Protein AF-A0A9N8M9N8-F1 (afdb_monomer_lite)

pLDDT: mean 75.26, std 10.41, range [44.34, 87.88]

Secondary structure (DSSP, 8-state):
----------------GGG------SB-TTT--B----TTTTT--HHHHHHTTS---TT------S-HHHHHHHHHHHHHHHHHTT--

Organism: NCBI:txid157183

Foldseek 3Di:
DDPDDPPPDDPPDPQPPVNDDDDDDQAQPPPRHGLDDDPVCLLPCVSLVSVPPPDDDDVDDDDDDPDVSNVCSNVVVVVVVVVVVVVD

Sequence (88 aa):
APKDRFTSFSFGHIIPPSSLHAVFLTTAPRTNRVFEFKWDVRPDTALLNDLGTGAVVPGGLAVFVPSYGFLEAGVRRRTEEHSANHGS

Structure (mmCIF, N/CA/C/O backbone):
data_AF-A0A9N8M9N8-F1
#
_entry.id   AF-A0A9N8M9N8-F1
#
loop_
_atom_site.group_PDB
_atom_site.id
_atom_site.type_symbol
_atom_site.label_atom_id
_atom_site.label_alt_id
_atom_site.label_comp_id
_atom_site.label_asym_id
_atom_site.label_entity_id
_atom_site.label_seq_id
_atom_site.pdbx_PDB_ins_code
_atom_site.Cartn_x
_atom_site.Cartn_y
_atom_site.Cartn_z
_atom_site.occupancy
_atom_site.B_iso_or_equiv
_atom_site.auth_seq_id
_atom_site.auth_comp_id
_atom_site.auth_asym_id
_atom_site.auth_atom_id
_atom_site.pdbx_PDB_model_num
ATOM 1 N N . ALA A 1 1 ? -27.349 39.968 10.606 1.00 44.34 1 ALA A N 1
ATOM 2 C CA . ALA A 1 1 ? -26.745 38.694 11.055 1.00 44.34 1 ALA A CA 1
ATOM 3 C C . ALA A 1 1 ? -27.264 37.574 10.157 1.00 44.34 1 ALA A C 1
ATOM 5 O O . ALA A 1 1 ? -28.475 37.567 9.949 1.00 44.34 1 ALA A O 1
ATOM 6 N N . PRO A 1 2 ? -26.432 36.686 9.578 1.00 55.41 2 PRO A N 1
ATOM 7 C CA . PRO A 1 2 ? -26.951 35.641 8.702 1.00 55.41 2 PRO A CA 1
ATOM 8 C C . PRO A 1 2 ? -27.583 34.522 9.535 1.00 55.41 2 PRO A C 1
ATOM 10 O O . PRO A 1 2 ? -26.940 33.962 10.424 1.00 55.41 2 PRO A O 1
ATOM 13 N N . LYS A 1 3 ? -28.860 34.257 9.249 1.00 63.81 3 LYS A N 1
ATOM 14 C CA . LYS A 1 3 ? -29.633 33.088 9.680 1.00 63.81 3 LYS A CA 1
ATOM 15 C C . LYS A 1 3 ? -29.258 31.905 8.772 1.00 63.81 3 LYS A C 1
ATOM 17 O O . LYS A 1 3 ? -28.925 32.130 7.615 1.00 63.81 3 LYS A O 1
ATOM 22 N N . ASP A 1 4 ? -29.317 30.693 9.320 1.00 55.69 4 ASP A N 1
ATOM 23 C CA . ASP A 1 4 ? -29.098 29.392 8.657 1.00 55.69 4 ASP A CA 1
ATOM 24 C C . ASP A 1 4 ? -27.642 28.905 8.551 1.00 55.69 4 ASP A C 1
ATOM 26 O O . ASP A 1 4 ? -27.096 28.660 7.477 1.00 55.69 4 ASP A O 1
ATOM 30 N N . ARG A 1 5 ? -27.011 28.663 9.708 1.00 62.31 5 ARG A N 1
ATOM 31 C CA . ARG A 1 5 ? -25.888 27.717 9.791 1.00 62.31 5 ARG A CA 1
ATOM 32 C C . ARG A 1 5 ? -26.478 26.336 10.076 1.00 62.31 5 ARG A C 1
ATOM 34 O O . ARG A 1 5 ? -26.945 26.100 11.184 1.00 62.31 5 ARG A O 1
ATOM 41 N N . PHE A 1 6 ? -26.479 25.437 9.094 1.00 53.97 6 PHE A N 1
ATOM 42 C CA . PHE A 1 6 ? -26.833 24.032 9.312 1.00 53.97 6 PHE A CA 1
ATOM 43 C C . PHE A 1 6 ? -25.920 23.435 10.400 1.00 53.97 6 PHE A C 1
ATOM 45 O O . PHE A 1 6 ? -24.740 23.196 10.161 1.00 53.97 6 PHE A O 1
ATOM 52 N N . THR A 1 7 ? -26.451 23.201 11.602 1.00 59.72 7 THR A N 1
ATOM 53 C CA . THR A 1 7 ? -25.764 22.493 12.695 1.00 59.72 7 THR A CA 1
ATOM 54 C C . THR A 1 7 ? -26.251 21.046 12.767 1.00 59.72 7 THR A C 1
ATOM 56 O O . THR A 1 7 ? -26.695 20.584 13.816 1.00 59.72 7 THR A O 1
ATOM 59 N N . SER A 1 8 ? -26.233 20.324 11.644 1.00 57.69 8 SER A N 1
ATOM 60 C CA . SER A 1 8 ? -26.449 18.876 11.686 1.00 57.69 8 SER A CA 1
ATOM 61 C C . SER A 1 8 ? -25.173 18.227 12.206 1.00 57.69 8 SER A C 1
ATOM 63 O O . SER A 1 8 ? -24.226 18.002 11.455 1.00 57.69 8 SER A O 1
ATOM 65 N N . PHE A 1 9 ? -25.131 17.972 13.509 1.00 56.91 9 PHE A N 1
ATOM 66 C CA . PHE A 1 9 ? -24.118 17.115 14.103 1.00 56.91 9 PHE A CA 1
ATOM 67 C C . PHE A 1 9 ? -24.496 15.673 13.763 1.00 56.91 9 PHE A C 1
ATOM 69 O O . PHE A 1 9 ? -25.436 15.115 14.327 1.00 56.91 9 PHE A O 1
ATOM 76 N N . SER A 1 10 ? -23.799 15.071 12.805 1.00 59.38 10 SER A N 1
ATOM 77 C CA . SER A 1 10 ? -23.884 13.629 12.613 1.00 59.38 10 SER A CA 1
ATOM 78 C C . SER A 1 10 ? -23.279 12.985 13.857 1.00 59.38 10 SER A C 1
ATOM 80 O O . SER A 1 10 ? -22.080 13.132 14.099 1.00 59.38 10 SER A O 1
ATOM 82 N N . PHE A 1 11 ? -24.090 12.307 14.671 1.00 53.69 11 PHE A N 1
ATOM 83 C CA . PHE A 1 11 ? -23.581 11.399 15.696 1.00 53.69 11 PHE A CA 1
ATOM 84 C C . PHE A 1 11 ? -22.864 10.273 14.957 1.00 53.69 11 PHE A C 1
ATOM 86 O O . PHE A 1 11 ? -23.494 9.321 14.499 1.00 53.69 11 PHE A O 1
ATOM 93 N N . GLY A 1 12 ? -21.564 10.480 14.731 1.00 60.31 12 GLY A N 1
ATOM 94 C CA . GLY A 1 12 ? -20.718 9.594 13.955 1.00 60.31 12 GLY A CA 1
ATOM 95 C C . GLY A 1 12 ? -20.912 8.178 14.455 1.00 60.31 12 GLY A C 1
ATOM 96 O O . GLY A 1 12 ? -20.734 7.908 15.641 1.00 60.31 12 GLY A O 1
ATOM 97 N N . HIS A 1 13 ? -21.346 7.308 13.551 1.00 63.12 13 HIS A N 1
ATOM 98 C CA . HIS A 1 13 ? -21.451 5.878 13.781 1.00 63.12 13 HIS A CA 1
ATOM 99 C C . HIS A 1 13 ? -20.152 5.438 14.468 1.00 63.12 13 HIS A C 1
ATOM 101 O O . HIS A 1 13 ? -19.074 5.560 13.883 1.00 63.12 13 HIS A O 1
ATOM 107 N N . ILE A 1 14 ? -20.236 5.026 15.736 1.00 66.94 14 ILE A N 1
ATOM 108 C CA . ILE A 1 14 ? -19.069 4.551 16.477 1.00 66.94 14 ILE A CA 1
ATOM 109 C C . ILE A 1 14 ? -18.721 3.205 15.850 1.00 66.94 14 ILE A C 1
ATOM 111 O O . ILE A 1 14 ? -19.348 2.198 16.166 1.00 66.94 14 ILE A O 1
ATOM 115 N N . ILE A 1 15 ? -17.777 3.198 14.907 1.00 67.88 15 ILE A N 1
ATOM 116 C CA . ILE A 1 15 ? -17.230 1.964 14.349 1.00 67.88 15 ILE A CA 1
ATOM 117 C C . ILE A 1 15 ? -16.482 1.283 15.498 1.00 67.88 15 ILE A C 1
ATOM 119 O O . ILE A 1 15 ? -15.529 1.870 16.022 1.00 67.88 15 ILE A O 1
ATOM 123 N N . PRO A 1 16 ? -16.900 0.083 15.938 1.00 73.62 16 PRO A N 1
ATOM 124 C CA . PRO A 1 16 ? -16.163 -0.642 16.959 1.00 73.62 16 PRO A CA 1
ATOM 125 C C . PRO A 1 16 ? -14.712 -0.823 16.493 1.00 73.62 16 PRO A C 1
ATOM 127 O O . PRO A 1 16 ? -14.506 -1.139 15.321 1.00 73.62 16 PRO A O 1
ATOM 130 N N . PRO A 1 17 ? -13.696 -0.692 17.363 1.00 70.00 17 PRO A N 1
ATOM 131 C CA . PRO A 1 17 ? -12.303 -0.910 16.965 1.00 70.00 17 PRO A CA 1
ATOM 132 C C . PRO A 1 17 ? -12.054 -2.285 16.323 1.00 70.00 17 PRO A C 1
ATOM 134 O O . PRO A 1 17 ? -11.168 -2.430 15.493 1.00 70.00 17 PRO A O 1
ATOM 137 N N . SER A 1 18 ? -12.872 -3.290 16.650 1.00 77.19 18 SER A N 1
ATOM 138 C CA . SER A 1 18 ? -12.845 -4.618 16.020 1.00 77.19 18 SER A CA 1
ATOM 139 C C . SER A 1 18 ? -13.317 -4.636 14.561 1.00 77.19 18 SER A C 1
ATOM 141 O O . SER A 1 18 ? -13.037 -5.589 13.843 1.00 77.19 18 SER A O 1
ATOM 143 N N . SER A 1 19 ? -14.049 -3.611 14.124 1.00 76.25 19 SER A N 1
ATOM 144 C CA . SER A 1 19 ? -14.607 -3.480 12.773 1.00 76.25 19 SER A CA 1
ATOM 145 C C . SER A 1 19 ? -13.709 -2.676 11.826 1.00 76.25 19 SER A C 1
ATOM 147 O O . SER A 1 19 ? -14.033 -2.556 10.647 1.00 76.25 19 SER A O 1
ATOM 149 N N . LEU A 1 20 ? -12.587 -2.129 12.314 1.00 77.25 20 LEU A N 1
ATOM 150 C CA . LEU A 1 20 ? -11.618 -1.389 11.509 1.00 77.25 20 LEU A CA 1
ATOM 151 C C . LEU A 1 20 ? -10.203 -1.880 11.808 1.00 77.25 20 LEU A C 1
ATOM 153 O O . LEU A 1 20 ? -9.676 -1.680 12.899 1.00 77.25 20 LEU A O 1
ATOM 157 N N . HIS A 1 21 ? -9.566 -2.477 10.808 1.00 80.38 21 HIS A N 1
ATOM 158 C CA . HIS A 1 21 ? -8.169 -2.874 10.887 1.00 80.38 21 HIS A CA 1
ATOM 159 C C . HIS A 1 21 ? -7.332 -1.982 9.970 1.00 80.38 21 HIS A C 1
ATOM 161 O O . HIS A 1 21 ? -7.570 -1.932 8.765 1.00 80.38 21 HIS A O 1
ATOM 167 N N . ALA A 1 22 ? -6.366 -1.266 10.545 1.00 82.62 22 ALA A N 1
ATOM 168 C CA . ALA A 1 22 ? -5.424 -0.433 9.808 1.00 82.62 22 ALA A CA 1
ATOM 169 C C . ALA A 1 22 ? -4.025 -1.050 9.893 1.00 82.62 22 ALA A C 1
ATOM 171 O O . ALA A 1 22 ? -3.525 -1.314 10.986 1.00 82.62 22 ALA A O 1
ATOM 172 N N . VAL A 1 23 ? -3.398 -1.258 8.737 1.00 82.19 23 VAL A N 1
ATOM 173 C CA . VAL A 1 23 ? -2.042 -1.804 8.621 1.00 82.19 23 VAL A CA 1
ATOM 174 C C . VAL A 1 23 ? -1.203 -0.844 7.797 1.00 82.19 23 VAL A C 1
ATOM 176 O O . VAL A 1 23 ? -1.636 -0.375 6.746 1.00 82.19 23 VAL A O 1
ATOM 179 N N . PHE A 1 24 ? 0.010 -0.574 8.270 1.00 84.19 24 PHE A N 1
ATOM 180 C CA . PHE A 1 24 ? 0.999 0.210 7.544 1.00 84.19 24 PHE A CA 1
ATOM 181 C C . PHE A 1 24 ? 2.058 -0.732 6.983 1.00 84.19 24 PHE A C 1
ATOM 183 O O . PHE A 1 24 ? 2.762 -1.403 7.735 1.00 84.19 24 PHE A O 1
ATOM 190 N N . LEU A 1 25 ? 2.169 -0.778 5.658 1.00 81.56 25 LEU A N 1
ATOM 191 C CA . LEU A 1 25 ? 3.205 -1.539 4.969 1.00 81.56 25 LEU A CA 1
ATOM 192 C C . LEU A 1 25 ? 4.364 -0.596 4.647 1.00 81.56 25 LEU A C 1
ATOM 194 O O . LEU A 1 25 ? 4.245 0.264 3.779 1.00 81.56 25 LEU A O 1
ATOM 198 N N . THR A 1 26 ? 5.473 -0.728 5.374 1.00 86.75 26 THR A N 1
ATOM 199 C CA . THR A 1 26 ? 6.705 0.048 5.136 1.00 86.75 26 THR A CA 1
ATOM 200 C C . THR A 1 26 ? 7.653 -0.652 4.167 1.00 86.75 26 THR A C 1
ATOM 202 O O . THR A 1 26 ? 8.468 -0.000 3.512 1.00 86.75 26 THR A O 1
ATOM 205 N N . THR A 1 27 ? 7.533 -1.974 4.047 1.00 87.44 27 THR A N 1
ATOM 206 C CA . THR A 1 27 ? 8.279 -2.800 3.103 1.00 87.44 27 THR A CA 1
ATOM 207 C C . THR A 1 27 ? 7.350 -3.723 2.330 1.00 87.44 27 THR A C 1
ATOM 209 O O . THR A 1 27 ? 6.282 -4.128 2.791 1.00 87.44 27 THR A O 1
ATOM 212 N N . ALA A 1 28 ? 7.764 -4.024 1.108 1.00 82.50 28 ALA A N 1
ATOM 213 C CA . ALA A 1 28 ? 7.040 -4.866 0.182 1.00 82.50 28 ALA A CA 1
ATOM 214 C C . ALA A 1 28 ? 7.157 -6.346 0.621 1.00 82.50 28 ALA A C 1
ATOM 216 O O . ALA A 1 28 ? 8.283 -6.836 0.747 1.00 82.50 28 ALA A O 1
ATOM 217 N N . PRO A 1 29 ? 6.053 -7.089 0.841 1.00 78.44 29 PRO A N 1
ATOM 218 C CA . PRO A 1 29 ? 6.109 -8.418 1.465 1.00 78.44 29 PRO A CA 1
ATOM 219 C C . PRO A 1 29 ? 6.929 -9.468 0.704 1.00 78.44 29 PRO A C 1
ATOM 221 O O . PRO A 1 29 ? 7.497 -10.368 1.315 1.00 78.44 29 PRO A O 1
ATOM 224 N N . ARG A 1 30 ? 6.993 -9.372 -0.631 1.00 80.25 30 ARG A N 1
ATOM 225 C CA . ARG A 1 30 ? 7.685 -10.357 -1.479 1.00 80.25 30 ARG A CA 1
ATOM 226 C C . ARG A 1 30 ? 9.138 -9.974 -1.739 1.00 80.25 30 ARG A C 1
ATOM 228 O O . ARG A 1 30 ? 10.001 -10.845 -1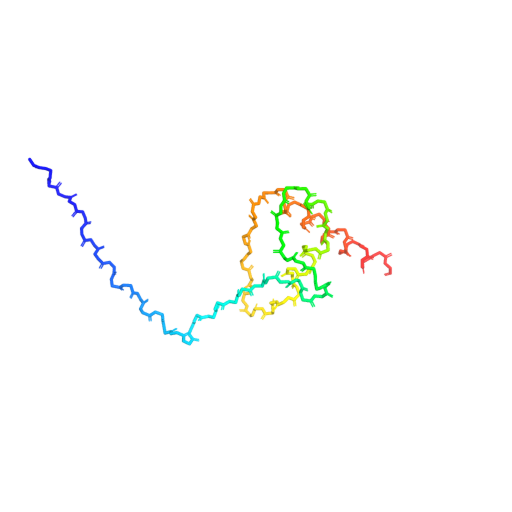.745 1.00 80.25 30 ARG A O 1
ATOM 235 N N . THR A 1 31 ? 9.414 -8.695 -1.987 1.00 81.81 31 THR A N 1
ATOM 236 C CA . THR A 1 31 ? 10.762 -8.234 -2.360 1.00 81.81 31 THR A CA 1
ATOM 237 C C . THR A 1 31 ? 11.568 -7.653 -1.199 1.00 81.81 31 THR A C 1
ATOM 239 O O . THR A 1 31 ? 12.761 -7.409 -1.362 1.00 81.81 31 THR A O 1
ATOM 242 N N . ASN A 1 32 ? 10.942 -7.420 -0.039 1.00 84.31 32 ASN A N 1
ATOM 243 C CA . ASN A 1 32 ? 11.521 -6.750 1.132 1.00 84.31 32 ASN A CA 1
ATOM 244 C C . ASN A 1 32 ? 12.110 -5.355 0.828 1.00 84.31 32 ASN A C 1
ATOM 246 O O . ASN A 1 32 ? 12.960 -4.838 1.552 1.00 84.31 32 ASN A O 1
ATOM 250 N N . ARG A 1 33 ? 11.675 -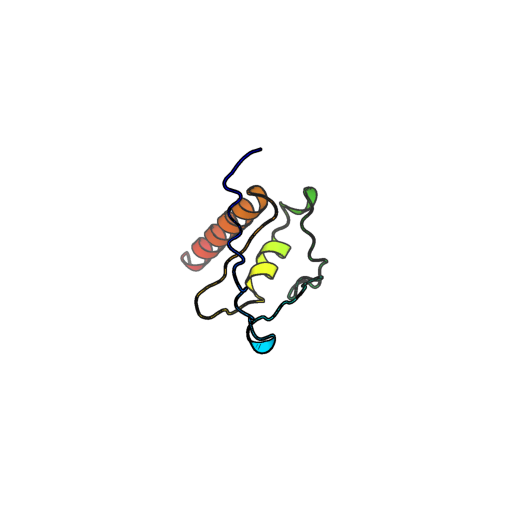4.733 -0.274 1.00 85.19 33 ARG A N 1
ATOM 251 C CA . ARG A 1 33 ? 12.085 -3.381 -0.663 1.00 85.19 33 ARG A CA 1
ATOM 252 C C . ARG A 1 33 ? 11.263 -2.356 0.100 1.00 85.19 33 ARG A C 1
ATOM 254 O O . ARG A 1 33 ? 10.121 -2.625 0.464 1.00 85.19 33 ARG A O 1
ATOM 261 N N . VAL A 1 34 ? 11.829 -1.170 0.311 1.00 87.19 34 VAL A N 1
ATOM 262 C CA . VAL A 1 34 ? 11.093 -0.043 0.899 1.00 87.19 34 VAL A CA 1
ATOM 263 C C . VAL A 1 34 ? 9.871 0.253 0.031 1.00 87.19 34 VAL A C 1
ATOM 265 O O . VAL A 1 34 ? 9.991 0.413 -1.184 1.00 87.19 34 VAL A O 1
ATOM 268 N N . PHE A 1 35 ? 8.698 0.288 0.661 1.00 83.44 35 PHE A N 1
ATOM 269 C CA . PHE A 1 35 ? 7.415 0.467 -0.008 1.00 83.44 35 PHE A CA 1
ATOM 270 C C . PHE A 1 35 ? 7.155 1.953 -0.281 1.00 83.44 35 PHE A C 1
ATOM 272 O O . PHE A 1 35 ? 6.334 2.599 0.366 1.00 83.44 35 PHE A O 1
ATOM 279 N N . GLU A 1 36 ? 7.932 2.520 -1.205 1.00 85.12 36 GLU A N 1
ATOM 280 C CA . GLU A 1 36 ? 7.961 3.953 -1.492 1.00 85.12 36 GLU A CA 1
ATOM 281 C C . GLU A 1 36 ? 7.505 4.267 -2.923 1.00 85.12 36 GLU A C 1
ATOM 283 O O . GLU A 1 36 ? 7.908 3.617 -3.885 1.00 85.12 36 GLU A O 1
ATOM 288 N N . PHE A 1 37 ? 6.691 5.316 -3.069 1.00 80.19 37 PHE A N 1
ATOM 289 C CA . PHE A 1 37 ? 6.084 5.728 -4.338 1.00 80.19 37 PHE A CA 1
ATOM 290 C C . PHE A 1 37 ? 6.586 7.110 -4.781 1.00 80.19 37 PHE A C 1
ATOM 292 O O . PHE A 1 37 ? 5.820 8.068 -4.898 1.00 80.19 37 PHE A O 1
ATOM 299 N N . LYS A 1 38 ? 7.895 7.225 -5.024 1.00 84.44 38 LYS A N 1
ATOM 300 C CA . LYS A 1 38 ? 8.517 8.432 -5.597 1.00 84.44 38 LYS A CA 1
ATOM 301 C C . LYS A 1 38 ? 8.335 8.520 -7.117 1.00 84.44 38 LYS A C 1
ATOM 303 O O . LYS A 1 38 ? 7.979 7.556 -7.793 1.00 84.44 38 LYS A O 1
ATOM 308 N N . TRP A 1 39 ? 8.568 9.708 -7.681 1.00 78.56 39 TRP A N 1
ATOM 309 C CA . TRP A 1 39 ? 8.371 9.934 -9.115 1.00 78.56 39 TRP A CA 1
ATOM 310 C C . TRP A 1 39 ? 9.314 9.094 -9.996 1.00 78.56 39 TRP A C 1
ATOM 312 O O . TRP A 1 39 ? 8.904 8.591 -11.039 1.00 78.56 39 TRP A O 1
ATOM 322 N N . ASP A 1 40 ? 10.562 8.949 -9.580 1.00 80.94 40 ASP A N 1
ATOM 323 C CA . ASP A 1 40 ? 11.627 8.212 -10.264 1.00 80.94 40 ASP A CA 1
ATOM 324 C C . ASP A 1 40 ? 11.428 6.688 -10.255 1.00 80.94 40 ASP A C 1
ATOM 326 O O . ASP A 1 40 ? 11.865 6.019 -11.188 1.00 80.94 40 ASP A O 1
ATOM 330 N N . VAL A 1 41 ? 10.722 6.144 -9.258 1.00 77.50 41 VAL A N 1
ATOM 331 C CA . VAL A 1 41 ? 10.483 4.695 -9.116 1.00 77.50 41 VAL A CA 1
ATOM 332 C C . VAL A 1 41 ? 9.225 4.185 -9.826 1.00 77.50 41 VAL A C 1
ATOM 334 O O . VAL A 1 41 ? 9.022 2.982 -9.903 1.00 77.50 41 VAL A O 1
ATOM 337 N N . ARG A 1 42 ? 8.396 5.050 -10.428 1.00 76.00 42 ARG A N 1
ATOM 338 C CA . ARG A 1 42 ? 7.231 4.632 -11.245 1.00 76.00 42 ARG A CA 1
ATOM 339 C C . ARG A 1 42 ? 7.484 3.546 -12.303 1.00 76.00 42 ARG A C 1
ATOM 341 O O . ARG A 1 42 ? 6.610 2.692 -12.473 1.00 76.00 42 ARG A O 1
ATOM 348 N N . PRO A 1 43 ? 8.584 3.576 -13.083 1.00 75.06 43 PRO A N 1
ATOM 349 C CA . PRO A 1 43 ? 8.838 2.519 -14.055 1.00 75.06 43 PRO A CA 1
ATOM 350 C C . PRO A 1 43 ? 9.118 1.173 -13.376 1.00 75.06 43 PRO A C 1
ATOM 352 O O . PRO A 1 43 ? 8.885 0.140 -14.008 1.00 75.06 43 PRO A O 1
ATOM 355 N N . ASP A 1 44 ? 9.542 1.170 -12.106 1.00 76.50 44 ASP A N 1
ATOM 356 C CA . ASP A 1 44 ? 9.761 -0.034 -11.311 1.00 76.50 44 ASP A CA 1
ATOM 357 C C . ASP A 1 44 ? 8.426 -0.658 -10.888 1.00 76.50 44 ASP A C 1
ATOM 359 O O . ASP A 1 44 ? 7.617 -0.129 -10.131 1.00 76.50 44 ASP A O 1
ATOM 363 N N . THR A 1 45 ? 8.194 -1.830 -11.443 1.00 73.50 45 THR A N 1
ATOM 364 C CA . THR A 1 45 ? 6.949 -2.588 -11.380 1.00 73.50 45 THR A CA 1
ATOM 365 C C . THR A 1 45 ? 6.876 -3.504 -10.194 1.00 73.50 45 THR A C 1
ATOM 367 O O . THR A 1 45 ? 5.784 -3.941 -9.833 1.00 73.50 45 THR A O 1
ATOM 370 N N . ALA A 1 46 ? 8.031 -3.837 -9.624 1.00 77.25 46 ALA A N 1
ATOM 371 C CA . ALA A 1 46 ? 8.115 -4.834 -8.580 1.00 77.25 46 ALA A CA 1
ATOM 372 C C . ALA A 1 46 ? 7.296 -4.400 -7.358 1.00 77.25 46 ALA A C 1
ATOM 374 O O . ALA A 1 46 ? 6.628 -5.227 -6.746 1.00 77.25 46 ALA A O 1
ATOM 375 N N . LEU A 1 47 ? 7.278 -3.091 -7.081 1.00 76.62 47 LEU A N 1
ATOM 376 C CA . LEU A 1 47 ? 6.456 -2.465 -6.044 1.00 76.62 47 LEU A CA 1
ATOM 377 C C . LEU A 1 47 ? 4.951 -2.618 -6.298 1.00 76.62 47 LEU A C 1
ATOM 379 O O . LEU A 1 47 ? 4.199 -2.909 -5.372 1.00 76.62 47 LEU A O 1
ATOM 383 N N . LEU A 1 48 ? 4.508 -2.468 -7.550 1.00 77.38 48 LEU A N 1
ATOM 384 C CA . LEU A 1 48 ? 3.097 -2.629 -7.918 1.00 77.38 48 LEU A CA 1
ATOM 385 C C . LEU A 1 48 ? 2.645 -4.090 -7.810 1.00 77.38 48 LEU A C 1
ATOM 387 O O . LEU A 1 48 ? 1.516 -4.350 -7.399 1.00 77.38 48 LEU A O 1
ATOM 391 N N . ASN A 1 49 ? 3.534 -5.034 -8.121 1.00 77.44 49 ASN A N 1
ATOM 392 C CA . ASN A 1 49 ? 3.250 -6.461 -7.976 1.00 77.44 49 ASN A CA 1
ATOM 393 C C . ASN A 1 49 ? 3.105 -6.848 -6.497 1.00 77.44 49 ASN A C 1
ATOM 395 O O . ASN A 1 49 ? 2.238 -7.645 -6.148 1.00 77.44 49 ASN A O 1
ATOM 399 N N . ASP A 1 50 ? 3.893 -6.234 -5.617 1.00 78.50 50 ASP A N 1
ATOM 400 C CA . ASP A 1 50 ? 3.832 -6.494 -4.178 1.00 78.50 50 ASP A CA 1
ATOM 401 C C . ASP A 1 50 ? 2.598 -5.860 -3.507 1.00 78.50 50 ASP A C 1
ATOM 403 O O . ASP A 1 50 ? 2.118 -6.382 -2.503 1.00 78.50 50 ASP A O 1
ATOM 407 N N . LEU A 1 51 ? 2.026 -4.788 -4.075 1.00 75.31 51 LEU A N 1
ATOM 408 C CA . LEU A 1 51 ? 0.786 -4.174 -3.576 1.00 75.31 51 LEU A CA 1
ATOM 409 C C . LEU A 1 51 ? -0.418 -5.131 -3.651 1.00 75.31 51 LEU A C 1
ATOM 411 O O . LEU A 1 51 ? -1.319 -5.062 -2.819 1.00 75.31 51 LEU A O 1
ATOM 415 N N . GLY A 1 52 ? -0.449 -6.015 -4.653 1.00 68.31 52 GLY A N 1
ATOM 416 C CA . GLY A 1 52 ? -1.586 -6.903 -4.911 1.00 68.31 52 GLY A CA 1
ATOM 417 C C . GLY A 1 52 ? -1.590 -8.208 -4.113 1.00 68.31 52 GLY A C 1
ATOM 418 O O . GLY A 1 52 ? -2.626 -8.863 -4.045 1.00 68.31 52 GLY A O 1
ATOM 419 N N . THR A 1 53 ? -0.463 -8.610 -3.522 1.00 68.62 53 THR A N 1
ATOM 420 C CA . THR A 1 53 ? -0.311 -9.945 -2.915 1.00 68.62 53 THR A CA 1
ATOM 421 C C . THR A 1 53 ? -0.711 -10.006 -1.443 1.00 68.62 53 THR A C 1
ATOM 423 O O . THR A 1 53 ? -0.959 -11.091 -0.927 1.00 68.62 53 THR A O 1
ATOM 426 N N . GLY A 1 54 ? -0.794 -8.862 -0.760 1.00 64.31 54 GLY A N 1
ATOM 427 C CA . GLY A 1 54 ? -1.013 -8.808 0.689 1.00 64.31 54 GLY A CA 1
ATOM 428 C C . GLY A 1 54 ? -2.472 -8.857 1.153 1.00 64.31 54 GLY A C 1
ATOM 429 O O . GLY A 1 54 ? -2.707 -8.986 2.351 1.00 64.31 54 GLY A O 1
ATOM 430 N N . ALA A 1 55 ? -3.455 -8.731 0.256 1.00 64.56 55 ALA A N 1
ATOM 431 C CA . ALA A 1 55 ? -4.846 -8.513 0.652 1.00 64.56 55 ALA A CA 1
ATOM 432 C C . ALA A 1 55 ? -5.823 -9.417 -0.114 1.00 64.56 55 ALA A C 1
ATOM 434 O O . ALA A 1 55 ? -6.268 -9.092 -1.214 1.00 64.56 55 ALA A O 1
ATOM 435 N N . VAL A 1 56 ? -6.210 -10.536 0.503 1.00 72.81 56 VAL A N 1
ATOM 436 C CA . VAL A 1 56 ? -7.405 -11.289 0.099 1.00 72.81 56 VAL A CA 1
ATOM 437 C C . VAL A 1 56 ? -8.591 -10.694 0.850 1.00 72.81 56 VAL A C 1
ATOM 439 O O . VAL A 1 56 ? -8.767 -10.952 2.038 1.00 72.81 56 VAL A O 1
ATOM 442 N N . VAL A 1 57 ? -9.383 -9.864 0.169 1.00 79.19 57 VAL A N 1
ATOM 443 C CA . VAL A 1 57 ? -10.5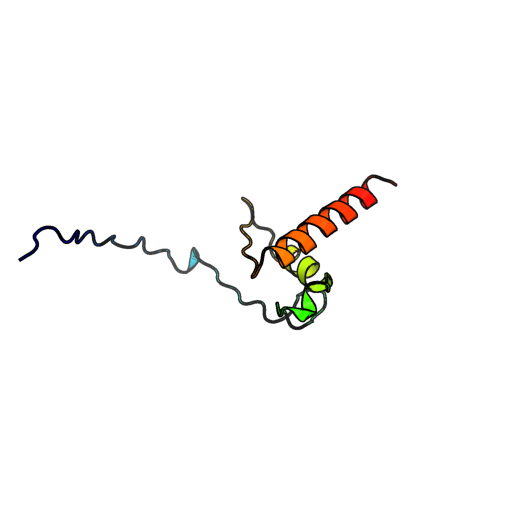49 -9.194 0.764 1.00 79.19 57 VAL A CA 1
ATOM 444 C C . VAL A 1 57 ? -11.834 -9.745 0.143 1.00 79.19 57 VAL A C 1
ATOM 446 O O . VAL A 1 57 ? -12.111 -9.473 -1.031 1.0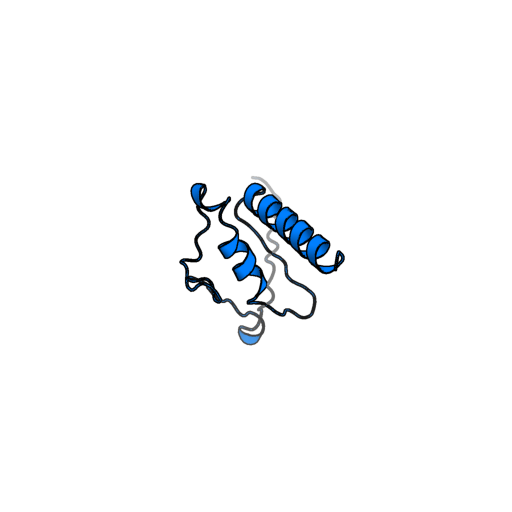0 79.19 57 VAL A O 1
ATOM 449 N N . PRO A 1 58 ? -12.642 -10.507 0.903 1.00 76.12 58 PRO A N 1
ATOM 450 C CA . PRO A 1 58 ? -13.983 -10.886 0.475 1.00 76.12 58 PRO A CA 1
ATOM 451 C C . PRO A 1 58 ? -14.821 -9.624 0.219 1.00 76.12 58 PRO A C 1
ATOM 453 O O . PRO A 1 58 ? -14.991 -8.804 1.115 1.00 76.12 58 PRO A O 1
ATOM 456 N N . GLY A 1 59 ? -15.316 -9.446 -1.009 1.00 81.19 59 GLY A N 1
ATOM 457 C CA . GLY A 1 59 ? -16.066 -8.248 -1.425 1.00 81.19 59 GLY A CA 1
ATOM 458 C C . GLY A 1 59 ? -15.270 -7.239 -2.261 1.00 81.19 59 GLY A C 1
ATOM 459 O O . GLY A 1 59 ? -15.857 -6.301 -2.793 1.00 81.19 59 GLY A O 1
ATOM 460 N N . GLY A 1 60 ? -13.968 -7.469 -2.453 1.00 78.31 60 GLY A N 1
ATOM 461 C CA . GLY A 1 60 ? -13.115 -6.642 -3.304 1.00 78.31 60 GLY A CA 1
ATOM 462 C C . GLY A 1 60 ? -12.323 -5.584 -2.537 1.00 78.31 60 GLY A C 1
ATOM 463 O O . GLY A 1 60 ? -12.510 -5.365 -1.343 1.00 78.31 60 GLY A O 1
ATOM 464 N N . LEU A 1 61 ? -11.389 -4.948 -3.241 1.00 83.44 61 LEU A N 1
ATOM 465 C CA . LEU A 1 61 ? -10.422 -4.012 -2.676 1.00 83.44 61 LEU A CA 1
ATOM 466 C C . LEU A 1 61 ? -10.487 -2.677 -3.423 1.00 83.44 61 LEU A C 1
ATOM 468 O O . LEU A 1 61 ? -10.388 -2.646 -4.649 1.00 83.44 61 LEU A O 1
ATOM 472 N N . ALA A 1 62 ? -10.595 -1.575 -2.679 1.00 84.81 62 ALA A N 1
ATOM 473 C CA . ALA A 1 62 ? -10.396 -0.231 -3.211 1.00 84.81 62 ALA A CA 1
ATOM 474 C C . ALA A 1 62 ? -8.936 0.189 -2.995 1.00 84.81 62 ALA A C 1
ATOM 476 O O . ALA A 1 62 ? -8.448 0.186 -1.866 1.00 84.81 62 ALA A O 1
ATOM 477 N N . VAL A 1 63 ? -8.241 0.552 -4.075 1.00 83.31 63 VAL A N 1
ATOM 478 C CA . VAL A 1 63 ? -6.828 0.951 -4.039 1.00 83.31 63 VAL A CA 1
ATOM 479 C C . VAL A 1 63 ? -6.696 2.387 -4.525 1.00 83.31 63 VAL A C 1
ATOM 481 O O . VAL A 1 63 ? -7.076 2.704 -5.650 1.00 83.31 63 VAL A O 1
ATOM 484 N N . PHE A 1 64 ? -6.113 3.242 -3.689 1.00 85.75 64 PHE A N 1
ATOM 485 C CA . PHE A 1 64 ? -5.755 4.610 -4.047 1.00 85.75 64 PHE A CA 1
ATOM 486 C C . PHE A 1 64 ? -4.248 4.678 -4.286 1.00 85.75 64 PHE A C 1
ATOM 488 O O . PHE A 1 64 ? -3.466 4.289 -3.420 1.00 85.75 64 PHE A O 1
ATOM 495 N N . VAL A 1 65 ? -3.839 5.164 -5.459 1.00 85.00 65 VAL A N 1
ATOM 496 C CA . VAL A 1 65 ? -2.424 5.347 -5.818 1.00 85.00 65 VAL A CA 1
ATOM 497 C C . VAL A 1 65 ? -2.074 6.836 -5.924 1.00 85.00 65 VAL A C 1
ATOM 499 O O . VAL A 1 65 ? -2.955 7.641 -6.226 1.00 85.00 65 VAL A O 1
ATOM 502 N N . PRO A 1 66 ? -0.800 7.232 -5.732 1.00 85.75 66 PRO A N 1
ATOM 503 C CA . PRO A 1 66 ? -0.418 8.648 -5.673 1.00 85.75 66 PRO A CA 1
ATOM 504 C C . PRO A 1 66 ? -0.540 9.418 -6.997 1.00 85.75 66 PRO A C 1
ATOM 506 O O . PRO A 1 66 ? -0.501 10.646 -6.993 1.00 85.75 66 PRO A O 1
ATOM 509 N N . SER A 1 67 ? -0.642 8.730 -8.142 1.00 86.50 67 SER A N 1
ATOM 510 C CA . SER A 1 67 ? -0.881 9.367 -9.444 1.00 86.50 67 SER A CA 1
ATOM 511 C C . SER A 1 67 ? -1.461 8.400 -10.477 1.00 86.50 67 SER A C 1
ATOM 513 O O . SER A 1 67 ? -1.266 7.185 -10.392 1.00 86.50 67 SER A O 1
ATOM 515 N N . TYR A 1 68 ? -2.104 8.944 -11.515 1.00 87.56 68 TYR A N 1
ATOM 516 C CA . TYR A 1 68 ? -2.578 8.152 -12.656 1.00 87.56 68 TYR A CA 1
ATOM 517 C C . TYR A 1 68 ? -1.448 7.424 -13.392 1.00 87.56 68 TYR A C 1
ATOM 519 O O . TYR A 1 68 ? -1.678 6.340 -13.912 1.00 87.56 68 TYR A O 1
ATOM 527 N N . GLY A 1 69 ? -0.216 7.944 -13.363 1.00 86.00 69 GLY A N 1
ATOM 528 C CA . GLY A 1 69 ? 0.936 7.244 -13.937 1.00 86.00 69 GLY A CA 1
ATOM 529 C C . GLY A 1 69 ? 1.253 5.925 -13.220 1.00 86.00 69 GLY A C 1
ATOM 530 O O . GLY A 1 69 ? 1.654 4.961 -13.866 1.00 86.00 69 GLY A O 1
ATOM 531 N N . PHE A 1 70 ? 1.042 5.846 -11.899 1.00 85.62 70 PHE A N 1
ATOM 532 C CA . PHE A 1 70 ? 1.138 4.573 -11.171 1.00 85.62 70 PHE A CA 1
ATOM 533 C C . PHE A 1 70 ? -0.019 3.631 -11.522 1.00 85.62 70 PHE A C 1
ATOM 535 O O . PHE A 1 70 ? 0.204 2.430 -11.678 1.00 85.62 70 PHE A O 1
ATOM 542 N N . LEU A 1 71 ? -1.236 4.168 -11.682 1.00 86.88 71 LEU A N 1
ATOM 543 C CA . LEU A 1 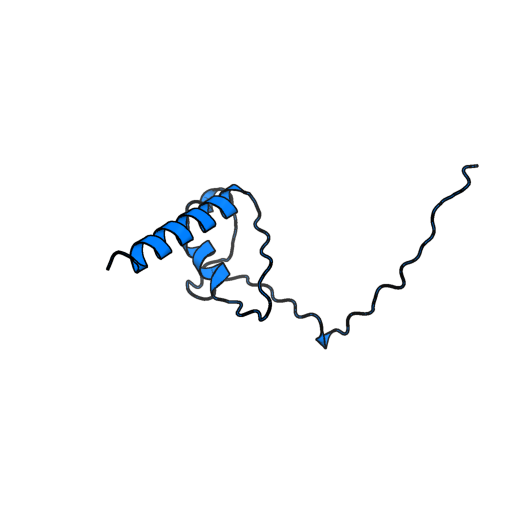71 ? -2.405 3.378 -12.077 1.00 86.88 71 LEU A CA 1
ATOM 544 C C . LEU A 1 71 ? -2.206 2.754 -13.463 1.00 86.88 71 LEU A C 1
ATOM 546 O O . LEU A 1 71 ? -2.364 1.548 -13.622 1.00 86.88 71 LEU A O 1
ATOM 550 N N . GLU A 1 72 ? -1.808 3.559 -14.447 1.00 87.88 72 GLU A N 1
ATOM 551 C CA . GLU A 1 72 ? -1.565 3.123 -15.822 1.00 87.88 72 GLU A CA 1
ATOM 552 C C . GLU A 1 72 ? -0.456 2.067 -15.890 1.00 87.88 72 GLU A C 1
ATOM 554 O O . GLU A 1 72 ? -0.631 1.024 -16.521 1.00 87.88 72 GLU A O 1
ATOM 559 N N . ALA A 1 73 ? 0.658 2.280 -15.180 1.00 83.94 73 ALA A N 1
ATOM 560 C CA . ALA A 1 73 ? 1.752 1.314 -15.116 1.00 83.94 73 ALA A CA 1
ATOM 561 C C . ALA A 1 73 ? 1.323 -0.035 -14.512 1.00 83.94 73 ALA A C 1
ATOM 563 O O . ALA A 1 73 ? 1.816 -1.077 -14.948 1.00 83.94 73 ALA A O 1
ATOM 564 N N . GLY A 1 74 ? 0.419 -0.027 -13.527 1.00 83.62 74 GLY A N 1
ATOM 565 C CA . GLY A 1 74 ? -0.118 -1.242 -12.912 1.00 83.62 74 GLY A CA 1
ATOM 566 C C . GLY A 1 74 ? -1.122 -1.965 -13.807 1.00 83.62 74 GLY A C 1
ATOM 567 O O . GLY A 1 74 ? -1.006 -3.173 -14.011 1.00 83.62 74 GLY A O 1
ATOM 568 N N . VAL A 1 75 ? -2.079 -1.228 -14.381 1.00 84.19 75 VAL A N 1
ATOM 569 C CA . VAL A 1 75 ? -3.091 -1.781 -15.296 1.00 84.19 75 VAL A CA 1
ATOM 570 C C . VAL A 1 75 ? -2.424 -2.402 -16.517 1.00 84.19 75 VAL A C 1
ATOM 572 O O . VAL A 1 75 ? -2.704 -3.554 -16.838 1.00 84.19 75 VAL A O 1
ATOM 575 N N . ARG A 1 76 ? -1.496 -1.679 -17.155 1.00 84.69 76 ARG A N 1
ATOM 576 C CA . ARG A 1 76 ? -0.785 -2.160 -18.343 1.00 84.69 76 ARG A CA 1
ATOM 577 C C . ARG A 1 76 ? -0.091 -3.498 -18.090 1.00 84.69 76 ARG A C 1
ATOM 579 O O . ARG A 1 76 ? -0.227 -4.416 -18.890 1.00 84.69 76 ARG A O 1
ATOM 586 N N . ARG A 1 77 ? 0.591 -3.638 -16.953 1.00 80.88 77 ARG A N 1
ATOM 587 C CA . ARG A 1 77 ? 1.320 -4.868 -16.613 1.00 80.88 77 ARG A CA 1
ATOM 588 C C . ARG A 1 77 ? 0.421 -6.049 -16.329 1.00 80.88 77 ARG A C 1
ATOM 590 O O . ARG A 1 77 ? 0.693 -7.136 -16.816 1.00 80.88 77 ARG A O 1
ATOM 597 N N . ARG A 1 78 ? -0.680 -5.839 -15.609 1.00 77.94 78 ARG A N 1
ATOM 598 C CA . ARG A 1 78 ? -1.646 -6.916 -15.370 1.00 77.94 78 ARG A CA 1
ATOM 599 C C . ARG A 1 78 ? -2.262 -7.414 -16.683 1.00 77.94 78 ARG A C 1
ATOM 601 O O . ARG A 1 78 ? -2.497 -8.609 -16.825 1.00 77.94 78 ARG A O 1
ATOM 608 N N . THR A 1 79 ? -2.486 -6.52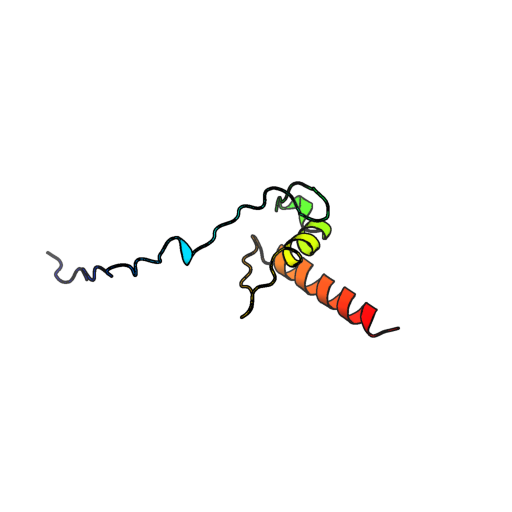1 -17.650 1.00 80.38 79 THR A N 1
ATOM 609 C CA . THR A 1 79 ? -2.937 -6.899 -18.999 1.00 80.38 79 THR A CA 1
ATOM 610 C C . THR A 1 79 ? -1.876 -7.708 -19.753 1.00 80.38 79 THR A C 1
ATOM 612 O O . THR A 1 79 ? -2.214 -8.722 -20.365 1.00 80.38 79 THR A O 1
ATOM 615 N N . GLU A 1 80 ? -0.602 -7.303 -19.689 1.00 80.75 80 GLU A N 1
ATOM 616 C CA . GLU A 1 80 ? 0.533 -8.041 -20.273 1.00 80.75 80 GLU A CA 1
ATOM 617 C C . GLU A 1 80 ? 0.660 -9.455 -19.659 1.00 80.75 80 GLU A C 1
ATOM 619 O O . GLU A 1 80 ? 0.723 -10.440 -20.394 1.00 80.75 80 GLU A O 1
ATOM 624 N N . GLU A 1 81 ? 0.605 -9.576 -18.328 1.00 76.25 81 GLU A N 1
ATOM 625 C CA . GLU A 1 81 ? 0.660 -10.856 -17.599 1.00 76.25 81 GLU A CA 1
ATOM 626 C C . GLU A 1 81 ? -0.529 -11.775 -17.930 1.00 76.25 81 GLU A C 1
ATOM 628 O O . GLU A 1 81 ? -0.352 -12.972 -18.162 1.00 76.25 81 GLU A O 1
ATOM 633 N N . HIS A 1 82 ? -1.749 -11.229 -17.996 1.00 74.75 82 HIS A N 1
ATOM 634 C CA . HIS A 1 82 ? -2.939 -12.006 -18.352 1.00 74.75 82 HIS A CA 1
ATOM 635 C C . HIS A 1 82 ? -2.880 -12.520 -19.798 1.00 74.75 82 HIS A C 1
ATOM 637 O O . HIS A 1 82 ? -3.253 -13.661 -20.062 1.00 74.75 82 HIS A O 1
ATOM 643 N N . SER A 1 83 ? -2.351 -11.707 -20.718 1.00 75.38 83 SER A N 1
ATOM 644 C CA . SER A 1 83 ? -2.160 -12.098 -22.119 1.00 75.38 83 SER A CA 1
ATOM 645 C C . SER A 1 83 ? -1.117 -13.213 -22.260 1.00 75.38 83 SER A C 1
ATOM 647 O O . SER A 1 83 ? -1.315 -14.145 -23.036 1.00 75.38 83 SER A O 1
ATOM 649 N N . ALA A 1 84 ? -0.033 -13.161 -21.478 1.00 73.25 84 ALA A N 1
ATOM 650 C CA . ALA A 1 84 ? 1.008 -14.190 -21.474 1.00 73.25 84 ALA A CA 1
ATOM 651 C C . ALA A 1 84 ? 0.506 -15.555 -20.962 1.00 73.25 84 ALA A C 1
ATOM 653 O O . ALA A 1 84 ? 0.906 -16.589 -21.488 1.00 73.25 84 ALA A O 1
ATOM 654 N N . ASN A 1 85 ? -0.413 -15.572 -19.990 1.00 65.19 85 ASN A N 1
ATOM 655 C CA . ASN A 1 85 ? -0.966 -16.810 -19.420 1.00 65.19 85 ASN A CA 1
ATOM 656 C C . ASN A 1 85 ? -2.035 -17.505 -20.286 1.00 65.19 85 ASN A C 1
ATOM 658 O O . ASN A 1 85 ? -2.435 -18.623 -19.967 1.00 65.19 85 ASN A O 1
ATOM 662 N N . HIS A 1 86 ? -2.539 -16.867 -21.344 1.00 61.47 86 HIS A N 1
ATOM 663 C CA . HIS A 1 86 ? -3.523 -17.460 -22.268 1.00 61.47 86 HIS A CA 1
ATOM 664 C C . HIS A 1 86 ? -2.957 -17.746 -23.666 1.00 61.47 86 HIS A C 1
ATOM 666 O O . HIS A 1 86 ? -3.679 -18.232 -24.532 1.00 61.47 86 HIS A O 1
ATOM 672 N N . GLY A 1 87 ? -1.669 -17.464 -23.884 1.00 57.88 87 GLY A N 1
ATOM 673 C CA . GLY A 1 87 ? -0.952 -17.757 -25.127 1.00 57.88 87 GLY A CA 1
ATOM 674 C C . GLY A 1 87 ? -0.110 -19.039 -25.107 1.00 57.88 87 GLY A C 1
ATOM 675 O O . GLY A 1 87 ? 0.661 -19.237 -26.045 1.00 57.88 87 GLY A O 1
ATOM 676 N N . SER A 1 88 ? -0.219 -19.874 -24.063 1.00 46.06 88 SER A N 1
ATOM 677 C CA . SER A 1 88 ? 0.494 -21.156 -23.920 1.00 46.06 88 SER A CA 1
ATOM 678 C C . SER A 1 88 ? -0.448 -22.348 -23.864 1.00 46.06 88 SER A C 1
ATOM 680 O O . SER A 1 88 ? -1.590 -22.186 -23.384 1.00 46.06 88 SER A O 1
#

Radius of gyration: 19.9 Å; chains: 1; bounding box: 42×60×42 Å